Protein AF-A0A9P0XHB0-F1 (afdb_monomer_lite)

Structure (mmCIF, N/CA/C/O backbone):
data_AF-A0A9P0XHB0-F1
#
_entry.id   AF-A0A9P0XHB0-F1
#
loop_
_atom_site.group_PDB
_atom_site.id
_atom_site.type_symbol
_atom_site.label_atom_id
_atom_site.label_alt_id
_atom_site.label_comp_id
_atom_site.label_asym_id
_atom_site.label_entity_id
_atom_site.label_seq_id
_atom_site.pdbx_PDB_ins_code
_atom_site.Cartn_x
_atom_site.Cartn_y
_atom_site.Cartn_z
_atom_site.occupancy
_atom_site.B_iso_or_equiv
_atom_site.auth_seq_id
_atom_site.auth_comp_id
_atom_site.auth_asym_id
_atom_site.auth_atom_id
_atom_site.pdbx_PDB_model_num
ATOM 1 N N . MET A 1 1 ? 40.697 9.683 -36.592 1.00 59.41 1 MET A N 1
ATOM 2 C CA . MET A 1 1 ? 40.079 8.440 -36.072 1.00 59.41 1 MET A CA 1
ATOM 3 C C . MET A 1 1 ? 39.265 8.596 -34.776 1.00 59.41 1 MET A C 1
ATOM 5 O O . MET A 1 1 ? 38.430 7.743 -34.536 1.00 59.41 1 MET A O 1
ATOM 9 N N . SER A 1 2 ? 39.420 9.659 -33.966 1.00 76.75 2 SER A N 1
ATOM 10 C CA . SER A 1 2 ? 38.716 9.793 -32.665 1.00 76.75 2 SER A CA 1
ATOM 11 C C . SER A 1 2 ? 37.296 10.404 -32.739 1.00 76.75 2 SER A C 1
ATOM 13 O O . SER A 1 2 ? 36.351 9.854 -32.181 1.00 76.75 2 SER A O 1
ATOM 15 N N . VAL A 1 3 ? 37.098 11.495 -33.490 1.00 80.81 3 VAL A N 1
ATOM 16 C CA . VAL A 1 3 ? 35.803 12.216 -33.527 1.00 80.81 3 VAL A CA 1
ATOM 17 C C . VAL A 1 3 ? 34.696 11.402 -34.200 1.00 80.81 3 VAL A C 1
ATOM 19 O O . VAL A 1 3 ? 33.571 11.360 -33.709 1.00 80.81 3 VAL A O 1
ATOM 22 N N . LEU A 1 4 ? 35.017 10.709 -35.296 1.00 79.25 4 LEU A N 1
ATOM 23 C CA . LEU A 1 4 ? 34.054 9.867 -36.006 1.00 79.25 4 LEU A CA 1
ATOM 24 C C . LEU A 1 4 ? 33.574 8.709 -35.118 1.00 79.25 4 LEU A C 1
ATOM 26 O O . LEU A 1 4 ? 32.382 8.431 -35.057 1.00 79.25 4 LEU A O 1
ATOM 30 N N . TRP A 1 5 ? 34.494 8.093 -34.370 1.00 77.81 5 TRP A N 1
ATOM 31 C CA . TRP A 1 5 ? 34.183 7.032 -33.415 1.00 77.81 5 TRP A CA 1
ATOM 32 C C . TRP A 1 5 ? 33.310 7.543 -32.264 1.00 77.81 5 TRP A C 1
ATOM 34 O O . TRP A 1 5 ? 32.304 6.922 -31.942 1.00 77.81 5 TRP A O 1
ATOM 44 N N . TYR A 1 6 ? 33.616 8.720 -31.710 1.00 81.00 6 TYR A N 1
ATOM 45 C CA . TYR A 1 6 ? 32.801 9.341 -30.663 1.00 81.00 6 TYR A CA 1
ATOM 46 C C . TYR A 1 6 ? 31.376 9.665 -31.140 1.00 81.00 6 TYR A C 1
ATOM 48 O O . TYR A 1 6 ? 30.402 9.387 -30.441 1.0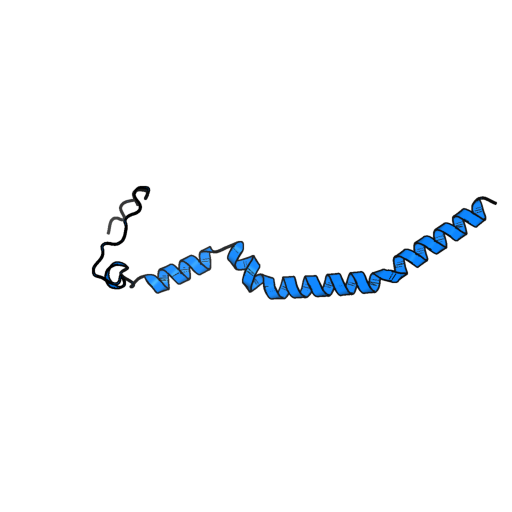0 81.00 6 TYR A O 1
ATOM 56 N N . VAL A 1 7 ? 31.235 10.213 -32.351 1.00 79.31 7 VAL A N 1
ATOM 57 C CA . VAL A 1 7 ? 29.928 10.533 -32.947 1.00 79.31 7 VAL A CA 1
ATOM 58 C C . VAL A 1 7 ? 29.129 9.265 -33.256 1.00 79.31 7 VAL A C 1
ATOM 60 O O . VAL A 1 7 ? 27.932 9.221 -32.963 1.00 79.31 7 VAL A O 1
ATOM 63 N N . MET A 1 8 ? 29.771 8.229 -33.805 1.00 75.75 8 MET A N 1
ATOM 64 C CA . MET A 1 8 ? 29.106 6.951 -34.076 1.00 75.75 8 MET A CA 1
ATOM 65 C C . MET A 1 8 ? 28.684 6.247 -32.781 1.00 75.75 8 MET A C 1
ATOM 67 O O . MET A 1 8 ? 27.514 5.897 -32.643 1.00 75.75 8 MET A O 1
ATOM 71 N N . ASN A 1 9 ? 29.568 6.169 -31.783 1.00 72.94 9 ASN A N 1
ATOM 72 C CA . ASN A 1 9 ? 29.267 5.569 -30.483 1.00 72.94 9 ASN A CA 1
ATOM 73 C C . ASN A 1 9 ? 28.143 6.331 -29.747 1.00 72.94 9 ASN A C 1
ATOM 75 O O . ASN A 1 9 ? 27.252 5.731 -29.150 1.00 72.94 9 ASN A O 1
ATOM 79 N N . LYS A 1 10 ? 28.103 7.669 -29.826 1.00 74.56 10 LYS A N 1
ATOM 80 C CA . LYS A 1 10 ? 27.017 8.469 -29.229 1.00 74.56 10 LYS A CA 1
ATOM 81 C C . LYS A 1 10 ? 25.656 8.196 -29.885 1.00 74.56 10 LYS A C 1
ATOM 83 O O . LYS A 1 10 ? 24.649 8.129 -29.179 1.00 74.56 10 LYS A O 1
ATOM 88 N N . LYS A 1 11 ? 25.609 8.020 -31.212 1.00 62.44 11 LYS A N 1
ATOM 89 C CA . LYS A 1 11 ? 24.375 7.659 -31.933 1.00 62.44 11 LYS A CA 1
ATOM 90 C C . LYS A 1 11 ? 23.894 6.246 -31.596 1.00 62.44 11 LYS A C 1
ATOM 92 O O . LYS A 1 11 ? 22.694 6.066 -31.409 1.00 62.44 11 LYS A O 1
ATOM 97 N N . GLU A 1 12 ? 24.792 5.269 -31.480 1.00 63.94 12 GLU A N 1
ATOM 98 C CA . GLU A 1 12 ? 24.425 3.893 -31.108 1.00 63.94 12 GLU A CA 1
ATOM 99 C C . GLU A 1 12 ? 23.826 3.810 -29.701 1.00 63.94 12 GLU A C 1
ATOM 101 O O . GLU A 1 12 ? 22.756 3.229 -29.525 1.00 63.94 12 GLU A O 1
ATOM 106 N N . ASN A 1 13 ? 24.438 4.474 -28.717 1.00 62.69 13 ASN A N 1
ATOM 107 C CA . ASN A 1 13 ? 23.930 4.491 -27.341 1.00 62.69 13 ASN A CA 1
ATOM 108 C C . ASN A 1 13 ? 22.561 5.194 -27.223 1.00 62.69 13 ASN A C 1
ATOM 110 O O . ASN A 1 13 ? 21.686 4.742 -26.483 1.00 62.69 13 ASN A O 1
ATOM 114 N N . ALA A 1 14 ? 22.329 6.258 -28.000 1.00 62.47 14 ALA A N 1
ATOM 115 C CA . ALA A 1 14 ? 21.033 6.938 -28.054 1.00 62.47 14 ALA A CA 1
ATOM 116 C C . ALA A 1 14 ? 19.935 6.088 -28.730 1.00 62.47 14 ALA A C 1
ATOM 118 O O . ALA A 1 14 ? 18.776 6.117 -28.311 1.00 62.47 14 ALA A O 1
ATOM 119 N N . MET A 1 15 ? 20.284 5.307 -29.759 1.00 59.34 15 MET A N 1
ATOM 120 C CA . MET A 1 15 ? 19.359 4.358 -30.391 1.00 59.34 15 MET A CA 1
ATOM 121 C C . MET A 1 15 ? 19.066 3.150 -29.489 1.00 59.34 15 MET A C 1
ATOM 123 O O . MET A 1 15 ? 17.929 2.680 -29.459 1.00 59.34 15 MET A O 1
ATOM 127 N N . ALA A 1 16 ? 20.050 2.681 -28.717 1.00 60.69 16 ALA A N 1
ATOM 128 C CA . ALA A 1 16 ? 19.885 1.586 -27.764 1.00 60.69 16 ALA A CA 1
ATOM 129 C C . ALA A 1 16 ? 18.936 1.951 -26.605 1.00 60.69 16 ALA A C 1
ATOM 131 O O . ALA A 1 16 ? 18.053 1.158 -26.278 1.00 60.69 16 ALA A O 1
ATOM 132 N N . PHE A 1 17 ? 19.037 3.166 -26.044 1.00 62.28 17 PHE A N 1
ATOM 133 C CA . PHE A 1 17 ? 18.143 3.643 -24.973 1.00 62.28 17 PHE A CA 1
ATOM 134 C C . PHE A 1 17 ? 16.663 3.671 -25.402 1.00 62.28 17 PHE A C 1
ATOM 136 O O . PHE A 1 17 ? 15.770 3.266 -24.658 1.00 62.28 17 PHE A O 1
ATOM 143 N N . ASN A 1 18 ? 16.389 4.072 -26.645 1.00 65.19 18 ASN A N 1
ATOM 144 C CA . ASN A 1 18 ? 15.025 4.149 -27.174 1.00 65.19 18 ASN A CA 1
ATOM 145 C C . ASN A 1 18 ? 14.420 2.787 -27.556 1.00 65.19 18 ASN A C 1
ATOM 147 O O . ASN A 1 18 ? 13.210 2.699 -27.773 1.00 65.19 18 ASN A O 1
ATOM 151 N N . LYS A 1 19 ? 15.219 1.712 -27.622 1.00 68.25 19 LYS A N 1
ATOM 152 C CA . LYS A 1 19 ? 14.753 0.404 -28.111 1.00 68.25 19 LYS A CA 1
ATOM 153 C C . LYS A 1 19 ? 13.949 -0.402 -27.075 1.00 68.25 19 LYS A C 1
ATOM 155 O O . LYS A 1 19 ? 13.295 -1.367 -27.455 1.00 68.25 19 LYS A O 1
ATOM 160 N N . GLY A 1 20 ? 13.926 0.009 -25.801 1.00 82.94 20 GLY A N 1
ATOM 161 C CA . GLY A 1 20 ? 13.192 -0.678 -24.718 1.00 82.94 20 GLY A CA 1
ATOM 162 C C . GLY A 1 20 ? 12.211 0.187 -23.914 1.00 82.94 20 GLY A C 1
ATOM 163 O O . GLY A 1 20 ? 11.437 -0.343 -23.118 1.00 82.94 20 GLY A O 1
ATOM 164 N N . TRP A 1 21 ? 12.193 1.507 -24.122 1.00 90.12 21 TRP A N 1
ATOM 165 C CA . TRP A 1 21 ? 11.440 2.434 -23.267 1.00 90.12 21 TRP A CA 1
ATOM 166 C C . TRP A 1 21 ? 9.924 2.190 -23.268 1.00 90.12 21 TRP A C 1
ATOM 168 O O . TRP A 1 21 ? 9.281 2.268 -22.226 1.00 90.12 21 TRP A O 1
ATOM 178 N N . ARG A 1 22 ? 9.343 1.819 -24.418 1.00 90.62 22 ARG A N 1
ATOM 179 C CA . ARG A 1 22 ? 7.901 1.521 -24.528 1.00 90.62 22 ARG A CA 1
ATOM 180 C C . ARG A 1 22 ? 7.497 0.320 -23.672 1.00 90.62 22 ARG A C 1
ATOM 182 O O . ARG A 1 22 ? 6.429 0.335 -23.072 1.00 90.62 22 ARG A O 1
ATOM 189 N N . TYR A 1 23 ? 8.362 -0.691 -23.594 1.00 92.31 23 TYR A N 1
ATOM 190 C CA . TYR A 1 23 ? 8.137 -1.864 -22.754 1.00 92.31 23 TYR A CA 1
ATOM 191 C C . TYR A 1 23 ? 8.259 -1.514 -21.268 1.00 92.31 23 TYR A C 1
ATOM 193 O O . TYR A 1 23 ? 7.392 -1.888 -20.487 1.00 92.31 23 TYR A O 1
ATOM 201 N N . ALA A 1 24 ? 9.274 -0.731 -20.887 1.00 93.75 24 ALA A N 1
ATOM 202 C CA . ALA A 1 24 ? 9.420 -0.250 -19.514 1.00 93.75 24 ALA A CA 1
ATOM 203 C C . ALA A 1 24 ? 8.220 0.607 -19.074 1.00 93.75 24 ALA A C 1
ATOM 205 O O . ALA A 1 24 ? 7.687 0.406 -17.985 1.00 93.75 24 ALA A O 1
ATOM 206 N N . ALA A 1 25 ? 7.747 1.507 -19.943 1.00 95.69 25 ALA A N 1
ATOM 207 C CA . ALA A 1 25 ? 6.561 2.321 -19.696 1.00 95.69 25 ALA A CA 1
ATOM 208 C C . ALA A 1 25 ? 5.297 1.460 -19.543 1.00 95.69 25 ALA A C 1
ATOM 210 O O . ALA A 1 25 ? 4.515 1.680 -18.621 1.00 95.69 25 ALA A O 1
ATOM 211 N N . PHE A 1 26 ? 5.116 0.454 -20.405 1.00 96.62 26 PHE A N 1
ATOM 212 C CA . PHE A 1 26 ? 3.996 -0.479 -20.303 1.00 96.62 26 PHE A CA 1
ATOM 213 C C . PHE A 1 26 ? 4.045 -1.292 -19.005 1.00 96.62 26 PHE A C 1
ATOM 215 O O . PHE A 1 26 ? 3.056 -1.339 -18.280 1.00 96.62 26 PHE A O 1
ATOM 222 N N . LEU A 1 27 ? 5.192 -1.891 -18.680 1.00 97.38 27 LEU A N 1
ATOM 223 C CA . LEU A 1 27 ? 5.351 -2.712 -17.482 1.00 97.38 27 LEU A CA 1
ATOM 224 C C . LEU A 1 27 ? 5.185 -1.883 -16.202 1.00 97.38 27 LEU A C 1
ATOM 226 O O . LEU A 1 27 ? 4.485 -2.305 -15.284 1.00 97.38 27 LEU A O 1
ATOM 230 N N . GLY A 1 28 ? 5.770 -0.684 -16.161 1.00 97.94 28 GLY A N 1
ATOM 231 C CA . GLY A 1 28 ? 5.589 0.256 -15.057 1.00 97.94 28 GLY A CA 1
ATOM 232 C C . GLY A 1 28 ? 4.129 0.681 -14.899 1.00 97.94 28 GLY A C 1
ATOM 233 O O . GLY A 1 28 ? 3.605 0.663 -13.788 1.00 97.94 28 GLY A O 1
ATOM 234 N N . GLY A 1 29 ? 3.445 0.979 -16.007 1.00 98.00 29 GLY A N 1
ATOM 235 C CA . GLY A 1 29 ? 2.015 1.281 -16.011 1.00 98.00 29 GLY A CA 1
ATOM 236 C C . GLY A 1 29 ? 1.159 0.105 -15.539 1.00 98.00 29 GLY A C 1
ATOM 237 O O . GLY A 1 29 ? 0.243 0.300 -14.750 1.00 98.00 29 GLY A O 1
ATOM 238 N N . PHE A 1 30 ? 1.482 -1.119 -15.956 1.00 98.12 30 PHE A N 1
ATOM 239 C CA . PHE A 1 30 ? 0.749 -2.324 -15.573 1.00 98.12 30 PHE A CA 1
ATOM 240 C C . PHE A 1 30 ? 0.892 -2.641 -14.079 1.00 98.12 30 PHE A C 1
ATOM 242 O O . PHE A 1 30 ? -0.107 -2.839 -13.389 1.00 98.12 30 PHE A O 1
ATOM 249 N N . ILE A 1 31 ? 2.119 -2.618 -13.549 1.00 97.94 31 ILE A N 1
ATOM 250 C CA . ILE A 1 31 ? 2.368 -2.820 -12.114 1.00 97.94 31 ILE A CA 1
ATOM 251 C C . ILE A 1 31 ? 1.751 -1.677 -11.300 1.00 97.94 31 ILE A C 1
ATOM 253 O O . ILE A 1 31 ? 1.120 -1.925 -10.274 1.00 97.94 31 ILE A O 1
ATOM 257 N N . GLY A 1 32 ? 1.875 -0.434 -11.775 1.00 97.75 32 GLY A N 1
ATOM 258 C CA . GLY A 1 32 ? 1.245 0.730 -11.154 1.00 97.75 32 GLY A CA 1
ATOM 259 C C . GLY A 1 32 ? -0.279 0.613 -11.115 1.00 97.75 32 GLY A C 1
ATOM 260 O O . GLY A 1 32 ? -0.884 0.896 -10.085 1.00 97.75 32 GLY A O 1
ATOM 261 N N . PHE A 1 33 ? -0.897 0.122 -12.191 1.00 98.00 33 PHE A N 1
ATOM 262 C CA . PHE A 1 33 ? -2.333 -0.136 -12.252 1.00 98.00 33 PHE A CA 1
ATOM 263 C C . PHE A 1 33 ? -2.757 -1.198 -11.234 1.00 98.00 33 PHE A C 1
ATOM 265 O O . PHE A 1 33 ? -3.681 -0.959 -10.458 1.00 98.00 33 PHE A O 1
ATOM 272 N N . ILE A 1 34 ? -2.043 -2.326 -11.158 1.00 97.94 34 ILE A N 1
ATOM 273 C CA . ILE A 1 34 ? -2.299 -3.356 -10.141 1.00 97.94 34 ILE A CA 1
ATOM 274 C C . ILE A 1 34 ? -2.179 -2.756 -8.735 1.00 97.94 34 ILE A C 1
ATOM 276 O O . ILE A 1 34 ? -3.095 -2.904 -7.928 1.00 97.94 34 ILE A O 1
ATOM 280 N N . GLY A 1 35 ? -1.105 -2.016 -8.454 1.00 97.00 35 GLY A N 1
ATOM 281 C CA . GLY A 1 35 ? -0.907 -1.349 -7.167 1.00 97.00 35 GLY A CA 1
ATOM 282 C C . GLY A 1 35 ? -2.044 -0.388 -6.811 1.00 97.00 35 GLY A C 1
ATOM 283 O O . GLY A 1 35 ? -2.520 -0.401 -5.679 1.00 97.00 35 GLY A O 1
ATOM 284 N N . LEU A 1 36 ? -2.532 0.391 -7.781 1.00 97.19 36 LEU A N 1
ATOM 285 C CA . LEU A 1 36 ? -3.643 1.326 -7.595 1.00 97.19 36 LEU A CA 1
ATOM 286 C C . LEU A 1 36 ? -4.947 0.579 -7.285 1.00 97.19 36 LEU A C 1
ATOM 288 O O . LEU A 1 36 ? -5.640 0.930 -6.332 1.00 97.19 36 LEU A O 1
ATOM 292 N N . THR A 1 37 ? -5.249 -0.495 -8.020 1.00 96.69 37 THR A N 1
ATOM 293 C CA . THR A 1 37 ? -6.446 -1.316 -7.758 1.00 96.69 37 THR A CA 1
ATOM 294 C C . THR A 1 37 ? -6.394 -2.028 -6.403 1.00 96.69 37 THR A C 1
ATOM 296 O O . THR A 1 37 ? -7.416 -2.131 -5.726 1.00 96.69 37 THR A O 1
ATOM 299 N N . LEU A 1 38 ? -5.211 -2.474 -5.967 1.00 96.75 38 LEU A N 1
ATOM 300 C CA . LEU A 1 38 ? -5.015 -3.144 -4.678 1.00 96.75 38 LEU A CA 1
ATOM 301 C C . LEU A 1 38 ? -4.887 -2.177 -3.495 1.00 96.75 38 LEU A C 1
ATOM 303 O O . LEU A 1 38 ? -5.041 -2.606 -2.349 1.00 96.75 38 LEU A O 1
ATOM 307 N N . TYR A 1 39 ? -4.626 -0.890 -3.734 1.00 94.81 39 TYR A N 1
ATOM 308 C CA . TYR A 1 39 ? -4.412 0.102 -2.681 1.00 94.81 39 TYR A CA 1
ATOM 309 C C . TYR A 1 39 ? -5.518 0.121 -1.607 1.00 94.81 39 TYR A C 1
ATOM 311 O O . TYR A 1 39 ? -5.176 -0.010 -0.428 1.00 94.81 39 TYR A O 1
ATOM 319 N N . PRO A 1 40 ? -6.825 0.213 -1.936 1.00 93.06 40 PRO A N 1
ATOM 320 C CA . PRO A 1 40 ? -7.875 0.225 -0.913 1.00 93.06 40 PRO A CA 1
ATOM 321 C C . PRO A 1 40 ? -8.059 -1.120 -0.191 1.00 93.06 40 PRO A C 1
ATOM 323 O O . PRO A 1 40 ? -8.609 -1.141 0.906 1.00 93.06 40 PRO A O 1
ATOM 326 N N . ILE A 1 41 ? -7.616 -2.233 -0.786 1.00 91.50 41 ILE A N 1
ATOM 327 C CA . ILE A 1 41 ? -7.842 -3.593 -0.268 1.00 91.50 41 ILE A CA 1
ATOM 328 C C . ILE A 1 41 ? -6.710 -4.033 0.661 1.00 91.50 41 ILE A C 1
ATOM 330 O O . ILE A 1 41 ? -6.963 -4.674 1.675 1.00 91.50 41 ILE A O 1
ATOM 334 N N . ALA A 1 42 ? -5.465 -3.707 0.315 1.00 92.00 42 ALA A N 1
ATOM 335 C CA . ALA A 1 42 ? -4.289 -4.158 1.050 1.00 92.00 42 ALA A CA 1
ATOM 336 C C . ALA A 1 42 ? -3.590 -3.001 1.769 1.00 92.00 42 ALA A C 1
ATOM 338 O O . ALA A 1 42 ? -3.386 -3.050 2.977 1.00 92.00 42 ALA A O 1
ATOM 339 N N . VAL A 1 43 ? -3.233 -1.939 1.048 1.00 93.19 43 VAL A N 1
ATOM 340 C CA . VAL A 1 43 ? -2.358 -0.886 1.588 1.00 93.19 43 VAL A CA 1
ATOM 341 C C . VAL A 1 43 ? -3.091 -0.005 2.596 1.00 93.19 43 VAL A C 1
ATOM 343 O O . VAL A 1 43 ? -2.632 0.147 3.724 1.00 93.19 43 VAL A O 1
ATOM 346 N N . SER A 1 44 ? -4.249 0.541 2.222 1.00 92.56 44 SER A N 1
ATOM 347 C CA . SER A 1 44 ? -5.064 1.395 3.093 1.00 92.56 44 SER A CA 1
ATOM 348 C C . SER A 1 44 ? -5.393 0.749 4.452 1.00 92.56 44 SER A C 1
ATOM 350 O O . SER A 1 44 ? -5.100 1.387 5.463 1.00 92.56 44 SER A O 1
ATOM 352 N N . PRO A 1 45 ? -5.914 -0.496 4.531 1.00 90.75 45 PRO A N 1
ATOM 353 C CA . PRO A 1 45 ? -6.194 -1.138 5.819 1.00 90.75 45 PRO A CA 1
ATOM 354 C C . PRO A 1 45 ? -4.946 -1.447 6.654 1.00 90.75 45 PRO A C 1
ATOM 356 O O . PRO A 1 45 ? -5.038 -1.487 7.880 1.00 90.75 45 PRO A O 1
ATOM 359 N N . MET A 1 46 ? -3.790 -1.678 6.018 1.00 90.19 46 MET A N 1
ATOM 360 C CA . MET A 1 46 ? -2.526 -1.886 6.733 1.00 90.19 46 MET A CA 1
ATOM 361 C C . MET A 1 46 ? -1.978 -0.584 7.328 1.00 90.19 46 MET A C 1
ATOM 363 O O . MET A 1 46 ? -1.422 -0.608 8.423 1.00 90.19 46 MET A O 1
ATOM 367 N N . MET A 1 47 ? -2.147 0.542 6.628 1.00 93.06 47 MET A N 1
ATOM 368 C CA . MET A 1 47 ? -1.702 1.858 7.097 1.00 93.06 47 MET A CA 1
ATOM 369 C C . MET A 1 47 ? -2.598 2.409 8.206 1.00 93.06 47 MET A C 1
ATOM 371 O O . MET A 1 47 ? -2.094 2.966 9.179 1.00 93.06 47 MET A O 1
ATOM 375 N N . ASP A 1 48 ? -3.915 2.241 8.075 1.00 92.44 48 ASP A N 1
ATOM 376 C CA . ASP A 1 48 ? -4.869 2.652 9.095 1.00 92.44 48 ASP A CA 1
ATOM 377 C C . ASP A 1 48 ? -5.961 1.596 9.305 1.00 92.44 48 ASP A C 1
ATOM 379 O O . ASP A 1 48 ? -6.871 1.398 8.497 1.00 92.44 48 ASP A O 1
ATOM 383 N N . SER A 1 49 ? -5.877 0.933 10.457 1.00 90.81 49 SER A N 1
ATOM 384 C CA . SER A 1 49 ? -6.850 -0.067 10.900 1.00 90.81 49 SER A CA 1
ATOM 385 C C . SER A 1 49 ? -7.945 0.507 11.807 1.00 90.81 49 SER A C 1
ATOM 387 O O . SER A 1 49 ? -8.824 -0.244 12.236 1.00 90.81 49 SER A O 1
ATOM 389 N N . SER A 1 50 ? -7.916 1.809 12.121 1.00 91.31 50 SER A N 1
ATOM 390 C CA . SER A 1 50 ? -8.826 2.455 13.080 1.00 91.31 50 SER A CA 1
ATOM 391 C C . SER A 1 50 ? -10.296 2.247 12.713 1.00 91.31 50 SER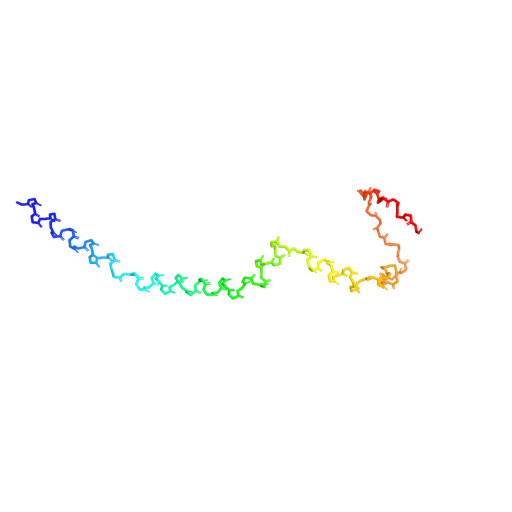 A C 1
ATOM 393 O O . SER A 1 50 ? -11.065 1.736 13.526 1.00 91.31 50 SER A O 1
ATOM 395 N N . LYS A 1 51 ? -10.655 2.511 11.453 1.00 89.62 51 LYS A N 1
ATOM 396 C CA . LYS A 1 51 ? -12.008 2.328 10.915 1.00 89.62 51 LYS A CA 1
ATOM 397 C C . LYS A 1 51 ? -12.517 0.898 11.088 1.00 89.62 51 LYS A C 1
ATOM 399 O O . LYS A 1 51 ? -13.654 0.680 11.494 1.00 89.62 51 LYS A O 1
ATOM 404 N N . TYR A 1 52 ? -11.677 -0.097 10.808 1.00 88.94 52 TYR A N 1
ATOM 405 C CA . TYR A 1 52 ? -12.058 -1.503 10.963 1.00 88.94 52 TYR A CA 1
ATOM 406 C C . TYR A 1 52 ? -12.232 -1.884 12.433 1.00 88.94 52 TYR A C 1
ATOM 408 O O . TYR A 1 52 ? -13.151 -2.630 12.764 1.00 88.94 52 TYR A O 1
ATOM 416 N N . LYS A 1 53 ? -11.389 -1.349 13.325 1.00 90.00 53 LYS A N 1
ATOM 417 C CA . LYS A 1 53 ? -11.527 -1.537 14.776 1.00 90.00 53 LYS A CA 1
ATOM 418 C C . LYS A 1 53 ? -12.806 -0.898 15.315 1.00 90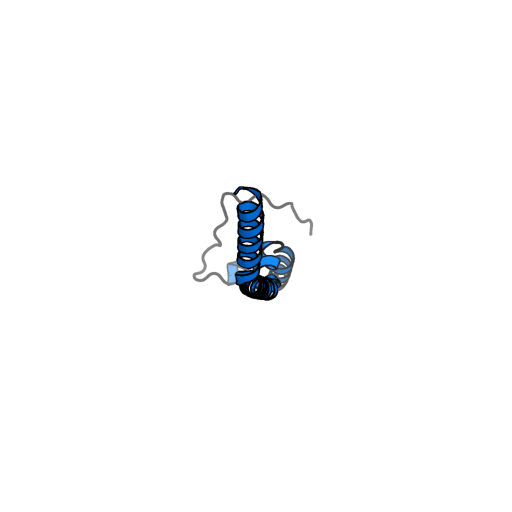.00 53 LYS A C 1
ATOM 420 O O . LYS A 1 53 ? -13.458 -1.497 16.162 1.00 90.00 53 LYS A O 1
ATOM 425 N N . GLU A 1 54 ? -13.190 0.270 14.813 1.00 92.94 54 GLU A N 1
ATOM 426 C CA . GLU A 1 54 ? -14.443 0.939 15.175 1.00 92.94 54 GLU A CA 1
ATOM 427 C C . GLU A 1 54 ? -15.664 0.130 14.721 1.00 92.94 54 GLU A C 1
ATOM 429 O O . GLU A 1 54 ? -16.515 -0.211 15.542 1.00 92.94 54 GLU A O 1
ATOM 434 N N . ILE A 1 55 ? -15.695 -0.290 13.450 1.00 92.00 55 ILE A N 1
ATOM 435 C CA . ILE A 1 55 ? -16.746 -1.174 12.919 1.00 92.00 55 ILE A CA 1
ATOM 436 C C . ILE A 1 55 ? -16.835 -2.457 13.752 1.00 92.00 55 ILE A C 1
ATOM 438 O O . ILE A 1 55 ? -17.923 -2.923 14.095 1.00 92.00 55 ILE A O 1
ATOM 442 N N . GLN A 1 56 ? -15.686 -3.029 14.107 1.00 91.19 56 GLN A N 1
ATOM 443 C CA . GLN A 1 56 ? -15.609 -4.228 14.926 1.00 91.19 56 GLN A CA 1
ATOM 444 C C . GLN A 1 56 ? -16.145 -3.991 16.343 1.00 91.19 56 GLN A C 1
ATOM 446 O O . GLN A 1 56 ? -16.867 -4.842 16.859 1.00 91.19 56 GLN A O 1
ATOM 451 N N . LYS A 1 57 ? -15.835 -2.847 16.961 1.00 90.50 57 LYS A N 1
ATOM 452 C CA . LYS A 1 57 ? -16.344 -2.463 18.283 1.00 90.50 57 LYS A CA 1
ATOM 453 C C . LYS A 1 57 ? -17.868 -2.342 18.270 1.00 90.50 57 LYS A C 1
ATOM 455 O O . LYS A 1 57 ? -18.521 -2.919 19.136 1.00 90.50 57 LYS A O 1
ATOM 460 N N . GLU A 1 58 ? -18.432 -1.683 17.260 1.00 93.56 58 GLU A N 1
ATOM 461 C CA . GLU A 1 58 ? -19.885 -1.548 17.106 1.00 93.56 58 GLU A CA 1
ATOM 462 C C . GLU A 1 58 ? -20.574 -2.886 16.829 1.00 93.56 58 GLU A C 1
ATOM 464 O O . GLU A 1 58 ? -21.613 -3.184 17.414 1.00 93.56 58 GLU A O 1
ATOM 469 N N . THR A 1 59 ? -19.977 -3.731 15.988 1.00 89.94 59 THR A N 1
ATOM 470 C CA . THR A 1 59 ? -20.535 -5.051 15.655 1.00 89.94 59 THR A CA 1
ATOM 471 C C . THR A 1 59 ? -20.476 -6.009 16.851 1.00 89.94 59 THR A C 1
ATOM 473 O O . THR A 1 59 ? -21.342 -6.868 17.003 1.00 89.94 59 THR A O 1
ATOM 476 N N . ARG A 1 60 ? -19.473 -5.867 17.732 1.00 87.00 60 ARG A N 1
ATOM 477 C CA . ARG A 1 60 ? -19.257 -6.746 18.896 1.00 87.00 60 ARG A CA 1
ATOM 478 C C . ARG A 1 60 ? -19.780 -6.202 20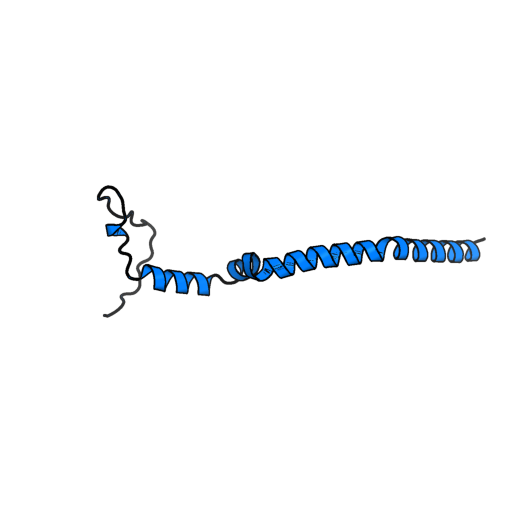.220 1.00 87.00 60 ARG A C 1
ATOM 480 O O . ARG A 1 60 ? -19.614 -6.869 21.235 1.00 87.00 60 ARG A O 1
ATOM 487 N N . LYS A 1 61 ? -20.443 -5.046 20.239 1.00 88.00 61 LYS A N 1
ATOM 488 C CA . LYS A 1 61 ? -20.924 -4.426 21.486 1.00 88.00 61 LYS A CA 1
ATOM 489 C C . LYS A 1 61 ? -21.897 -5.292 22.293 1.00 88.00 61 LYS A C 1
ATOM 491 O O . LYS A 1 61 ? -21.914 -5.201 23.512 1.00 88.00 61 LYS A O 1
ATOM 496 N N . ASN A 1 62 ? -22.666 -6.147 21.618 1.00 84.00 62 ASN A N 1
ATOM 497 C CA . ASN A 1 62 ? -23.650 -7.039 22.244 1.00 84.00 62 ASN A CA 1
ATOM 498 C C . ASN A 1 62 ? -23.158 -8.490 22.353 1.00 84.00 62 ASN A C 1
ATOM 500 O O . ASN A 1 62 ? -23.928 -9.374 22.720 1.00 84.00 62 ASN A O 1
ATOM 504 N N . ILE A 1 63 ? -21.899 -8.753 21.996 1.00 82.25 63 ILE A N 1
ATOM 505 C CA . ILE A 1 63 ? -21.319 -10.089 22.072 1.00 82.25 63 ILE A CA 1
ATOM 506 C C . ILE A 1 63 ? -20.627 -10.238 23.425 1.00 82.25 63 ILE A C 1
ATOM 508 O O . ILE A 1 63 ? -19.547 -9.691 23.650 1.00 82.25 63 ILE A O 1
ATOM 512 N N . ARG A 1 64 ? -21.250 -11.016 24.310 1.00 77.81 64 ARG A N 1
ATOM 513 C CA . ARG A 1 64 ? -20.622 -11.515 25.535 1.00 77.81 64 ARG A CA 1
ATOM 514 C C . ARG A 1 64 ? -19.741 -12.699 25.167 1.00 77.81 64 ARG A C 1
ATOM 516 O O . ARG A 1 64 ? -20.237 -13.719 24.695 1.00 77.81 64 ARG A O 1
ATOM 523 N N . GLN A 1 65 ? -18.426 -12.537 25.302 1.00 73.50 65 GLN A N 1
ATOM 524 C CA . GLN A 1 65 ? -17.468 -13.564 24.879 1.00 73.50 65 GLN A CA 1
ATOM 525 C C . GLN A 1 65 ? -17.658 -14.857 25.675 1.00 73.50 65 GLN A C 1
ATOM 527 O O . GLN A 1 65 ? -17.474 -15.939 25.127 1.00 73.50 65 GLN A O 1
ATOM 532 N N . GLU A 1 66 ? -18.096 -14.736 26.927 1.00 75.12 66 GLU A N 1
ATOM 533 C CA . GLU A 1 66 ? -18.372 -15.844 27.839 1.00 75.12 66 GLU A CA 1
ATOM 534 C C . GLU A 1 66 ? -19.522 -16.729 27.336 1.00 75.12 66 GLU A C 1
ATOM 536 O O . GLU A 1 66 ? -19.481 -17.941 27.510 1.00 75.12 66 GLU A O 1
ATOM 541 N N . ASP A 1 67 ? -20.514 -16.137 26.661 1.00 79.12 67 ASP A N 1
ATOM 542 C CA . ASP A 1 67 ? -21.701 -16.848 26.170 1.00 79.12 67 ASP A CA 1
ATOM 543 C C . ASP A 1 67 ? -21.420 -17.615 24.856 1.00 79.12 67 ASP A C 1
ATOM 545 O O . ASP A 1 67 ? -22.180 -18.505 24.478 1.00 79.12 67 ASP A O 1
ATOM 549 N N . ILE A 1 68 ? -20.337 -17.275 24.142 1.00 74.44 68 ILE A N 1
ATOM 550 C CA . ILE A 1 68 ? -19.938 -17.923 22.877 1.00 74.44 68 ILE A CA 1
ATOM 551 C C . ILE A 1 68 ? -18.971 -19.085 23.116 1.00 74.44 68 ILE A C 1
ATOM 553 O O . ILE A 1 68 ? -18.867 -19.979 22.271 1.00 74.44 68 ILE A O 1
ATOM 557 N N . GLN A 1 69 ? -18.233 -19.084 24.230 1.00 77.69 69 GLN A N 1
ATOM 558 C CA . GLN A 1 69 ? -17.203 -20.093 24.440 1.00 77.69 69 GLN A CA 1
ATOM 559 C C . GLN A 1 69 ? -17.811 -21.497 24.568 1.00 77.69 69 GLN A C 1
ATOM 561 O O . GLN A 1 69 ? -18.645 -21.743 25.443 1.00 77.69 69 GLN A O 1
ATOM 566 N N . PRO A 1 70 ? -17.387 -22.452 23.719 1.00 76.88 70 PRO A N 1
ATOM 567 C CA . PRO A 1 70 ? -17.838 -23.825 23.845 1.00 76.88 70 PRO A CA 1
ATOM 568 C C . PRO A 1 70 ? -17.296 -24.434 25.145 1.00 76.88 70 PRO A C 1
ATOM 570 O O . PRO A 1 70 ? -16.147 -24.209 25.522 1.00 76.88 70 PRO A O 1
ATOM 573 N N . GLY A 1 71 ? -18.116 -25.243 25.817 1.00 70.69 71 GLY A N 1
ATOM 574 C CA . GLY A 1 71 ? -17.670 -26.067 26.945 1.00 70.69 71 GLY A CA 1
ATOM 575 C C . GLY A 1 71 ? -17.679 -25.405 28.326 1.00 70.69 71 GLY A C 1
ATOM 576 O O . GLY A 1 71 ? -16.997 -25.911 29.210 1.00 70.69 71 GLY A O 1
ATOM 577 N N . ASN A 1 72 ? -18.438 -24.321 28.541 1.00 69.94 72 ASN A N 1
ATOM 578 C CA . ASN A 1 72 ? -18.591 -23.675 29.860 1.00 69.94 72 ASN A CA 1
ATOM 579 C C . ASN A 1 72 ? -17.236 -23.327 30.525 1.00 69.94 72 ASN A C 1
ATOM 581 O O . ASN A 1 72 ? -17.090 -23.382 31.749 1.00 69.94 72 ASN A O 1
ATOM 585 N N . MET A 1 73 ? -16.228 -23.032 29.698 1.00 71.19 73 MET A N 1
ATOM 586 C CA . MET A 1 73 ? -14.879 -22.687 30.132 1.00 71.19 73 MET A CA 1
ATOM 587 C C . MET A 1 73 ? -14.799 -21.191 30.434 1.00 71.19 73 MET A C 1
ATOM 589 O O . MET A 1 73 ? -15.441 -20.379 29.773 1.00 71.19 73 MET A O 1
ATOM 593 N N . ASN A 1 74 ? -13.996 -20.820 31.432 1.00 71.12 74 ASN A N 1
ATOM 594 C CA . ASN A 1 74 ? -13.705 -19.415 31.696 1.00 71.12 74 ASN A CA 1
ATOM 595 C C . ASN A 1 74 ? -12.819 -18.856 30.575 1.00 71.12 74 ASN A C 1
ATOM 597 O O . ASN A 1 74 ? -11.843 -19.499 30.180 1.00 71.12 74 ASN A O 1
ATOM 601 N N . VAL A 1 75 ? -13.123 -17.638 30.115 1.00 71.69 75 VAL A N 1
ATOM 602 C CA . VAL A 1 75 ? -12.261 -16.899 29.185 1.00 71.69 75 VAL A CA 1
ATOM 603 C C . VAL A 1 75 ? -10.880 -16.777 29.824 1.00 71.69 75 VAL A C 1
ATOM 605 O O . VAL A 1 75 ? -10.762 -16.301 30.953 1.00 71.69 75 VAL A O 1
ATOM 608 N N . TRP A 1 76 ? -9.836 -17.229 29.126 1.00 73.38 76 TRP A N 1
ATOM 609 C CA . TRP A 1 76 ? -8.472 -17.071 29.619 1.00 73.38 76 TRP A CA 1
ATOM 610 C C . TRP A 1 76 ? -8.162 -15.583 29.789 1.00 73.38 76 TRP A C 1
ATOM 612 O O . TRP A 1 76 ? -8.160 -14.821 28.821 1.00 73.38 76 TRP A O 1
ATOM 622 N N . THR A 1 77 ? -7.925 -15.179 31.033 1.00 72.25 77 THR A N 1
ATOM 623 C CA . THR A 1 77 ? -7.487 -13.827 31.360 1.00 72.25 77 THR A CA 1
ATOM 624 C C . THR A 1 77 ? -5.990 -13.743 31.107 1.00 72.25 77 THR A C 1
ATOM 626 O O . THR A 1 77 ? -5.225 -14.487 31.721 1.00 72.25 77 THR A O 1
ATOM 629 N N . ASP A 1 78 ? -5.577 -12.845 30.214 1.00 78.12 78 ASP A N 1
ATOM 630 C CA . ASP A 1 78 ? -4.160 -12.595 29.954 1.00 78.12 78 ASP A CA 1
ATOM 631 C C . ASP A 1 78 ? -3.457 -12.175 31.262 1.00 78.12 78 ASP A C 1
ATOM 633 O O . ASP A 1 78 ? -3.812 -11.138 31.835 1.00 78.12 78 ASP A O 1
ATOM 637 N N . PRO A 1 79 ? -2.481 -12.956 31.773 1.00 78.00 79 PRO A N 1
ATOM 638 C CA . PRO A 1 79 ? -1.797 -12.665 33.031 1.00 78.00 79 PRO A CA 1
ATOM 639 C C . PRO A 1 79 ? -0.926 -11.404 32.951 1.00 78.00 79 PRO A C 1
ATOM 641 O O . PRO A 1 79 ? -0.439 -10.938 33.981 1.00 78.00 79 PRO A O 1
ATOM 644 N N . PHE A 1 80 ? -0.736 -10.845 31.753 1.00 82.69 80 PHE A N 1
ATOM 645 C CA . PHE A 1 80 ? -0.016 -9.599 31.513 1.00 82.69 80 PHE A CA 1
ATOM 646 C C . PHE A 1 80 ? -0.940 -8.432 31.133 1.00 82.69 80 PHE A C 1
ATOM 648 O O . PHE A 1 80 ? -0.437 -7.367 30.754 1.00 82.69 80 PHE A O 1
ATOM 655 N N . ASP A 1 81 ? -2.269 -8.592 31.229 1.00 78.06 81 ASP A N 1
ATOM 656 C CA . ASP A 1 81 ? -3.192 -7.516 30.869 1.00 78.06 81 ASP A CA 1
ATOM 657 C C . ASP A 1 81 ? -2.984 -6.295 31.773 1.00 78.06 81 ASP A C 1
ATOM 659 O O . ASP A 1 81 ? -2.742 -6.380 32.984 1.00 78.06 81 ASP A O 1
ATOM 663 N N . ARG A 1 82 ? -3.070 -5.112 31.171 1.00 78.88 82 ARG A N 1
ATOM 664 C CA . ARG A 1 82 ? -2.889 -3.857 31.900 1.00 78.88 82 ARG A CA 1
ATOM 665 C C . ARG A 1 82 ? -4.218 -3.464 32.526 1.00 78.88 82 ARG A C 1
ATOM 667 O O . ARG A 1 82 ? -5.265 -3.548 31.888 1.00 78.88 82 ARG A O 1
ATOM 674 N N . LYS A 1 83 ? -4.185 -2.970 33.768 1.00 73.69 83 LYS A N 1
ATOM 675 C CA . LYS A 1 83 ? -5.388 -2.461 34.441 1.00 73.69 83 LYS 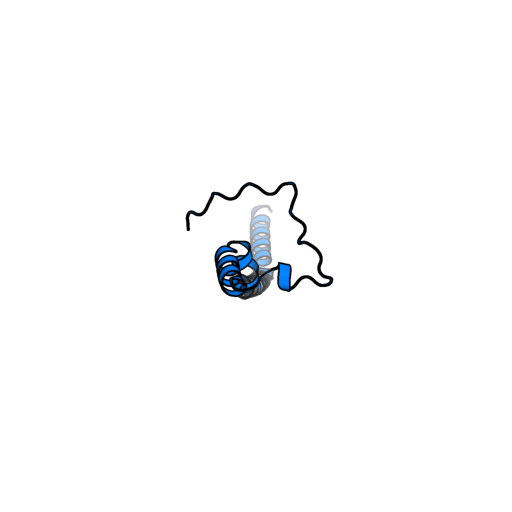A CA 1
ATOM 676 C C . LYS A 1 83 ? -6.040 -1.374 33.582 1.00 73.69 83 LYS A C 1
ATOM 678 O O . LYS A 1 83 ? -5.411 -0.362 33.274 1.00 73.69 83 LYS A O 1
ATOM 683 N N . LYS A 1 84 ? -7.295 -1.597 33.187 1.00 71.62 84 LYS A N 1
ATOM 684 C CA . LYS A 1 84 ? -8.093 -0.607 32.455 1.00 71.62 84 LYS A CA 1
ATOM 685 C C . LYS A 1 84 ? -8.492 0.513 33.426 1.00 71.62 84 LYS A C 1
ATOM 687 O O . LYS A 1 84 ? -8.795 0.204 34.579 1.00 71.62 84 LYS A O 1
ATOM 692 N N . PRO A 1 85 ? -8.478 1.789 33.003 1.00 68.69 85 PRO A N 1
ATOM 693 C CA . PRO A 1 85 ? -8.949 2.883 33.844 1.00 68.69 85 PRO A CA 1
ATOM 694 C C . PRO A 1 85 ? -10.426 2.670 34.186 1.00 68.69 85 PRO A C 1
ATOM 696 O O . PRO A 1 85 ? -11.219 2.284 33.322 1.00 68.69 85 PRO A O 1
ATOM 699 N N . GLU A 1 86 ? -10.783 2.895 35.450 1.00 66.19 86 GLU A N 1
ATOM 700 C CA . GLU A 1 86 ? -12.160 2.770 35.923 1.00 66.19 86 GLU A CA 1
ATOM 701 C C . GLU A 1 86 ? -13.058 3.713 35.119 1.00 66.19 86 GLU A C 1
ATOM 703 O O . GLU A 1 86 ? -12.890 4.930 35.126 1.00 66.19 86 GLU A O 1
ATOM 708 N N . THR A 1 87 ? -13.992 3.137 34.366 1.00 62.47 87 THR A N 1
ATOM 709 C CA . THR A 1 87 ? -15.020 3.915 33.680 1.00 62.47 87 THR A CA 1
ATOM 710 C C . THR A 1 87 ? -16.139 4.129 34.691 1.00 62.47 87 THR A C 1
ATOM 712 O O . THR A 1 87 ? -16.926 3.216 34.940 1.00 62.47 87 THR A O 1
ATOM 715 N N . THR A 1 88 ? -16.159 5.296 35.338 1.00 50.72 88 THR A N 1
ATOM 716 C CA . THR A 1 88 ? -17.271 5.716 36.199 1.00 50.72 88 THR A CA 1
ATOM 717 C C . THR A 1 88 ? -18.549 5.691 35.361 1.00 50.72 88 THR A C 1
ATOM 719 O O . THR A 1 88 ? -18.610 6.340 34.317 1.00 50.72 88 THR A O 1
ATOM 722 N N . LYS A 1 89 ? -19.500 4.847 35.772 1.00 42.97 89 LYS A N 1
ATOM 723 C CA . LYS A 1 89 ? -20.799 4.658 35.114 1.00 42.97 89 LYS A CA 1
ATOM 724 C C . LYS A 1 89 ? -21.673 5.900 35.205 1.00 42.97 89 LYS A C 1
ATOM 726 O O . LYS A 1 89 ? -21.599 6.578 36.253 1.00 42.97 89 LYS A O 1
#

Secondary structure (DSSP, 8-state):
-HHHHHHHHHHHHHHHHHTTHHHHHHHHHHHHHHHHHHIIIIIHHHH--HH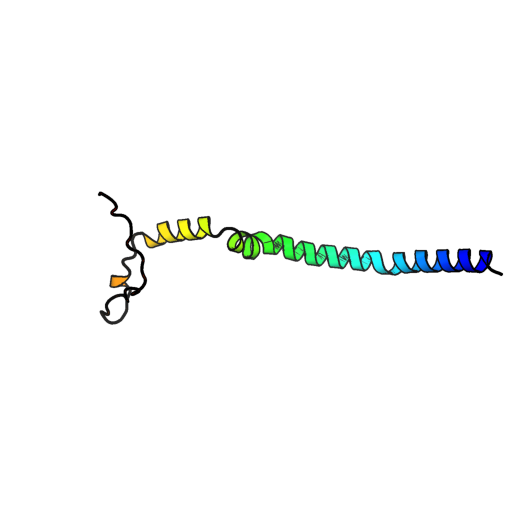HHHHHHHHHTT--HHHH-TTSPPP---TTPPPPP----

Organism: Pieris brassicae (NCBI:txid7116)

InterPro domains:
  IPR027917 MITRAC7/Phoenixin [PF15061] (19-73)
  IPR027917 MITRAC7/Phoenixin [PTHR34923] (11-83)

Radius of gyration: 30.55 Å; chains: 1; bounding box: 64×38×72 Å

Sequence (89 aa):
MSVLWYVMNKKENAMAFNKGWRYAAFLGGFIGFIGLTLYPIAVSPMMDSSKYKEIQKETRKNIRQEDIQPGNMNVWTDPFDRKKPETTK

pLDDT: mean 81.69, std 12.7, range [42.97, 98.12]

Foldseek 3Di:
DPPVVVVVVVVVVVVVVVPCVVVVVVVCVVVVVVCVVCCVPPVVCVVDVPVVVVVVCVVCVPPDVCVPDPDNDDDDDDPPDDDDPDDDD